Protein AF-A0A967CHJ4-F1 (afdb_monomer_lite)

Sequence (55 aa):
MSLAQTKETDVSKRLAEMKVSQSGWSAPARKEAYDRLMKMGMPQRRDEYWKYTRP

pLDDT: mean 88.25, std 6.27, range [62.53, 95.12]

Structure (mmCIF, N/CA/C/O backbone):
data_AF-A0A967CHJ4-F1
#
_entry.id   AF-A0A967CHJ4-F1
#
loop_
_atom_site.group_PDB
_atom_site.id
_atom_site.type_symbol
_atom_site.label_atom_id
_atom_site.label_alt_id
_atom_site.label_comp_id
_atom_site.label_asym_id
_atom_site.label_entity_id
_atom_site.label_seq_id
_atom_site.pdbx_PDB_ins_code
_atom_site.Cartn_x
_atom_site.Cartn_y
_atom_site.Cartn_z
_atom_site.occupancy
_atom_site.B_iso_or_equiv
_atom_site.auth_seq_id
_atom_site.auth_comp_id
_atom_site.auth_asym_id
_atom_site.auth_atom_id
_atom_site.pdbx_PDB_model_num
ATOM 1 N N . MET A 1 1 ? -3.009 -10.302 19.116 1.00 62.53 1 MET A N 1
ATOM 2 C CA . MET A 1 1 ? -2.371 -9.525 18.030 1.00 62.53 1 MET A CA 1
ATOM 3 C C . MET A 1 1 ? -2.269 -8.076 18.478 1.00 62.53 1 MET A C 1
ATOM 5 O O . MET A 1 1 ? -3.210 -7.600 19.106 1.00 62.53 1 MET A O 1
ATOM 9 N N . SER A 1 2 ? -1.150 -7.394 18.224 1.00 82.88 2 SER A N 1
ATOM 10 C CA . SER A 1 2 ? -1.056 -5.942 18.444 1.00 82.88 2 SER A CA 1
ATOM 11 C C . SER A 1 2 ? -1.863 -5.192 17.373 1.00 82.88 2 SER A C 1
ATOM 13 O O . SER A 1 2 ? -2.142 -5.748 16.313 1.00 82.88 2 SER A O 1
ATOM 15 N N . LEU A 1 3 ? -2.224 -3.926 17.618 1.00 74.75 3 LEU A N 1
ATOM 16 C CA . LEU A 1 3 ? -2.939 -3.106 16.625 1.00 74.75 3 LEU A CA 1
ATOM 17 C C . LEU A 1 3 ? -2.169 -2.990 15.299 1.00 74.75 3 LEU A C 1
ATOM 19 O O . LEU A 1 3 ? -2.785 -3.023 14.240 1.00 74.75 3 LEU A O 1
ATOM 23 N N . ALA A 1 4 ? -0.837 -2.904 15.357 1.00 76.50 4 ALA A N 1
ATOM 24 C CA . ALA A 1 4 ? 0.021 -2.893 14.172 1.00 76.50 4 ALA A CA 1
ATOM 25 C C . ALA A 1 4 ? -0.076 -4.215 13.393 1.00 76.50 4 ALA A C 1
ATOM 27 O O . ALA A 1 4 ? -0.321 -4.200 12.189 1.00 76.50 4 ALA A O 1
ATOM 28 N N . GLN A 1 5 ? -0.006 -5.351 14.097 1.00 75.25 5 GLN A N 1
ATOM 29 C CA . GLN A 1 5 ? -0.130 -6.677 13.489 1.00 75.25 5 GLN A CA 1
ATOM 30 C C . GLN A 1 5 ? -1.478 -6.851 12.773 1.00 75.25 5 GLN A C 1
ATOM 32 O O . GLN A 1 5 ? -1.519 -7.391 11.673 1.00 75.25 5 GLN A O 1
ATOM 37 N N . THR A 1 6 ? -2.575 -6.362 13.366 1.00 78.81 6 THR A N 1
ATOM 38 C CA .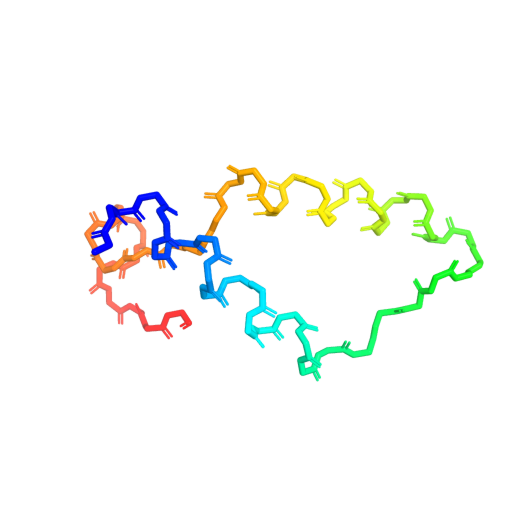 THR A 1 6 ? -3.912 -6.430 12.755 1.00 78.81 6 THR A CA 1
ATOM 39 C C . THR A 1 6 ? -3.985 -5.628 11.452 1.00 78.81 6 THR A C 1
ATOM 41 O O . THR A 1 6 ? -4.510 -6.116 10.451 1.00 78.81 6 THR A O 1
ATOM 44 N N . LYS A 1 7 ? -3.415 -4.414 11.429 1.00 80.56 7 LYS A N 1
ATO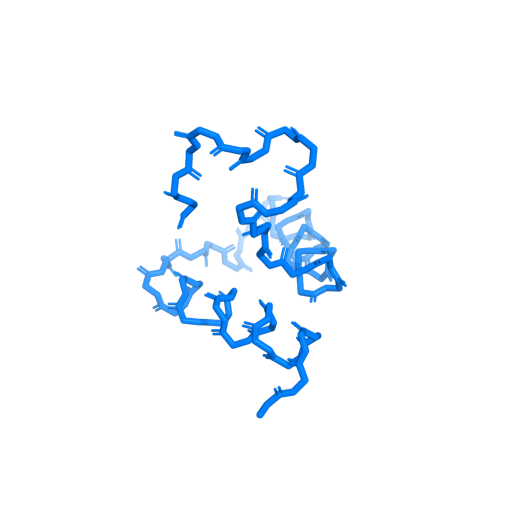M 45 C CA . LYS A 1 7 ? -3.416 -3.565 10.229 1.00 80.56 7 LYS A CA 1
ATOM 46 C C . LYS A 1 7 ? -2.651 -4.204 9.064 1.00 80.56 7 LYS A C 1
ATOM 48 O O . LYS A 1 7 ? -3.114 -4.117 7.929 1.00 80.56 7 LYS A O 1
ATOM 53 N N . GLU A 1 8 ? -1.518 -4.854 9.330 1.00 81.06 8 GLU A N 1
ATOM 54 C CA . GLU A 1 8 ? -0.729 -5.562 8.309 1.00 81.06 8 GLU A CA 1
ATOM 55 C C . GLU A 1 8 ? -1.450 -6.803 7.764 1.00 81.06 8 GLU A C 1
ATOM 57 O O . GLU A 1 8 ? -1.452 -7.048 6.550 1.00 81.06 8 GLU A O 1
ATOM 62 N N . THR A 1 9 ? -2.101 -7.577 8.642 1.00 83.44 9 THR A N 1
ATOM 63 C CA . THR A 1 9 ? -2.863 -8.765 8.229 1.00 83.44 9 THR A CA 1
ATOM 64 C C . THR A 1 9 ? -4.060 -8.399 7.356 1.00 83.44 9 THR A C 1
ATOM 66 O O . THR A 1 9 ? -4.315 -9.079 6.360 1.00 83.44 9 THR A O 1
ATOM 69 N N . ASP A 1 10 ? -4.750 -7.300 7.674 1.00 88.56 10 ASP A N 1
ATOM 70 C CA . ASP A 1 10 ? -5.904 -6.824 6.906 1.00 88.56 10 ASP A CA 1
ATOM 71 C C . ASP A 1 10 ? -5.495 -6.363 5.498 1.00 88.56 10 ASP A C 1
ATOM 73 O O . ASP A 1 10 ? -6.151 -6.718 4.513 1.00 88.56 10 ASP A O 1
ATOM 77 N N . VAL A 1 11 ? -4.373 -5.638 5.374 1.00 91.00 11 VAL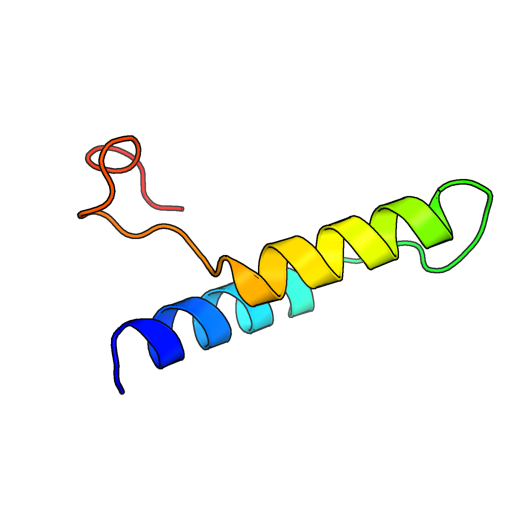 A N 1
ATOM 78 C CA . VAL A 1 11 ? -3.830 -5.228 4.064 1.00 91.00 11 VAL A CA 1
ATOM 79 C C . VAL A 1 11 ? -3.445 -6.442 3.232 1.00 91.00 11 VAL A C 1
ATOM 81 O O . VAL A 1 11 ? -3.848 -6.540 2.073 1.00 91.00 11 VAL A O 1
ATOM 84 N N . SER A 1 12 ? -2.708 -7.383 3.824 1.00 88.38 12 SER A N 1
ATOM 85 C CA . SER A 1 12 ? -2.251 -8.586 3.123 1.00 88.38 12 SER A CA 1
ATOM 86 C C . SER A 1 12 ? -3.432 -9.398 2.587 1.00 88.38 12 SER A C 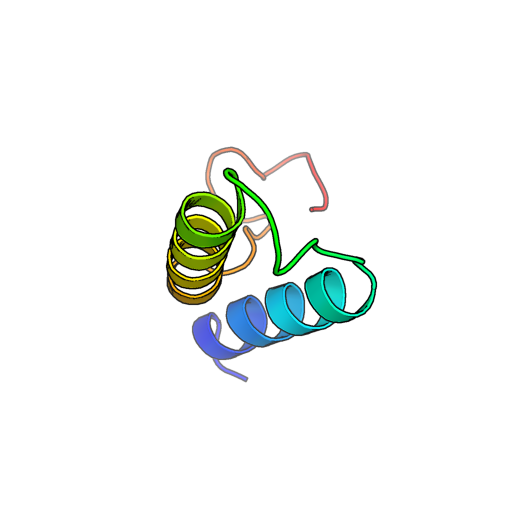1
ATOM 88 O O . SER A 1 12 ? -3.420 -9.821 1.430 1.00 88.38 12 SER A O 1
ATOM 90 N N . LYS A 1 13 ? -4.490 -9.552 3.394 1.00 91.00 13 LYS A N 1
ATOM 91 C CA . LYS A 1 13 ? -5.713 -10.258 2.998 1.00 91.00 13 LYS A CA 1
ATOM 92 C C . LYS A 1 13 ? -6.422 -9.568 1.831 1.00 91.00 13 LYS A C 1
ATOM 94 O O . LYS A 1 13 ? -6.786 -10.236 0.869 1.00 91.00 13 LYS A O 1
ATOM 99 N N . ARG A 1 14 ? -6.575 -8.241 1.880 1.00 89.56 14 ARG A N 1
ATOM 100 C CA . ARG A 1 14 ? -7.228 -7.480 0.803 1.00 89.56 14 ARG A CA 1
ATOM 101 C C . ARG A 1 14 ? -6.428 -7.518 -0.499 1.00 89.56 14 ARG A C 1
ATOM 103 O O . ARG A 1 14 ? -7.004 -7.660 -1.573 1.00 89.56 14 ARG A O 1
ATOM 110 N N . LEU A 1 15 ? -5.105 -7.390 -0.416 1.00 90.12 15 LEU A N 1
ATOM 111 C CA . LEU A 1 15 ? -4.242 -7.405 -1.597 1.00 90.12 15 LEU A CA 1
ATOM 112 C C . LEU A 1 15 ? -4.161 -8.788 -2.248 1.00 90.12 15 LEU A C 1
ATOM 114 O O . LEU A 1 15 ? -4.038 -8.855 -3.468 1.00 90.12 15 LEU A O 1
ATOM 118 N N . ALA A 1 16 ? -4.287 -9.873 -1.478 1.00 89.50 16 ALA A N 1
ATOM 119 C CA . ALA A 1 16 ? -4.329 -11.233 -2.019 1.00 89.50 16 ALA A CA 1
ATOM 120 C C . ALA A 1 16 ? -5.508 -11.461 -2.986 1.00 89.50 16 ALA A C 1
ATOM 122 O O . ALA A 1 16 ? -5.416 -12.290 -3.890 1.00 89.50 16 ALA A O 1
ATOM 123 N N . GLU A 1 17 ? -6.597 -10.704 -2.836 1.00 91.25 17 GLU A N 1
ATOM 124 C CA . GLU A 1 17 ? -7.768 -10.760 -3.719 1.00 91.25 17 GLU A CA 1
ATOM 125 C C . GLU A 1 17 ? -7.612 -9.877 -4.976 1.00 91.25 17 GLU A C 1
ATOM 127 O O . GLU A 1 17 ? -8.404 -9.976 -5.917 1.00 91.25 17 GLU A O 1
ATOM 132 N N . MET A 1 18 ? -6.584 -9.020 -5.038 1.00 88.94 18 MET A N 1
ATOM 133 C CA . MET A 1 18 ? -6.374 -8.067 -6.130 1.00 88.94 18 MET A CA 1
ATOM 134 C C . MET A 1 18 ? -5.357 -8.568 -7.162 1.00 88.94 18 MET A C 1
ATOM 136 O O . MET A 1 18 ? -4.245 -8.977 -6.840 1.00 88.94 18 MET A O 1
ATOM 140 N N . LYS A 1 19 ? -5.686 -8.422 -8.450 1.00 86.00 19 LYS A N 1
ATOM 141 C CA . LYS A 1 19 ? -4.726 -8.628 -9.546 1.00 86.00 19 LYS A CA 1
ATOM 142 C C . LYS A 1 19 ? -4.034 -7.311 -9.888 1.00 86.00 19 LYS A C 1
ATOM 144 O O . LYS A 1 19 ? -4.609 -6.452 -10.556 1.00 86.00 19 LYS A O 1
ATOM 149 N N . VAL A 1 20 ? -2.793 -7.146 -9.437 1.00 82.38 20 VAL A N 1
ATOM 150 C CA . VAL A 1 20 ? -1.975 -5.957 -9.723 1.00 82.38 20 VAL A CA 1
ATOM 151 C C . VAL A 1 20 ? -0.988 -6.267 -10.847 1.00 82.38 20 VAL A C 1
ATOM 153 O O . VAL A 1 20 ? -0.196 -7.199 -10.730 1.00 82.38 20 VAL A O 1
ATOM 156 N N . SER A 1 21 ? -1.008 -5.471 -11.925 1.00 85.12 21 SER A N 1
ATOM 157 C CA . SER A 1 21 ? -0.011 -5.585 -12.999 1.00 85.12 21 SER A CA 1
ATOM 158 C C . SER A 1 21 ? 1.390 -5.302 -12.462 1.00 85.12 21 SER A C 1
ATOM 160 O O . SER A 1 21 ? 1.630 -4.234 -11.897 1.00 85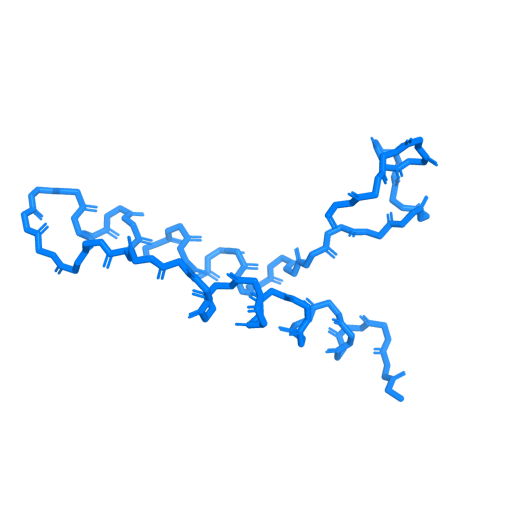.12 21 SER A O 1
ATOM 162 N N . GLN A 1 22 ? 2.303 -6.244 -12.692 1.00 87.56 22 GLN A N 1
ATOM 163 C CA . GLN A 1 22 ? 3.725 -6.133 -12.350 1.00 87.56 22 GLN A CA 1
ATOM 164 C C . GLN A 1 22 ? 4.579 -5.664 -13.541 1.00 87.56 22 GLN A C 1
ATOM 166 O O . GLN A 1 22 ? 5.800 -5.619 -13.446 1.00 87.56 22 GLN A O 1
ATOM 171 N N . SER A 1 23 ? 3.952 -5.323 -14.673 1.00 92.44 23 SER A N 1
ATOM 172 C CA . SER A 1 23 ? 4.635 -4.960 -15.918 1.00 92.44 23 SER A CA 1
ATOM 173 C C . SER A 1 23 ? 4.124 -3.650 -16.524 1.00 92.44 23 SER A C 1
ATOM 175 O O . SER A 1 23 ? 3.026 -3.173 -16.213 1.00 92.44 23 SER A O 1
ATOM 177 N N . GLY A 1 24 ? 4.921 -3.096 -17.442 1.00 94.31 24 GLY A N 1
ATOM 178 C CA . GLY A 1 24 ? 4.635 -1.851 -18.154 1.00 94.31 24 GLY A CA 1
ATOM 179 C C . GLY A 1 24 ? 5.071 -0.601 -17.387 1.00 94.31 24 GLY A C 1
ATOM 180 O O . GLY A 1 24 ? 5.637 -0.677 -16.300 1.00 94.31 24 GLY A O 1
ATOM 181 N N . TRP A 1 25 ? 4.781 0.567 -17.959 1.00 94.88 25 TRP A N 1
ATOM 182 C CA . TRP A 1 25 ? 5.239 1.865 -17.445 1.00 94.88 25 TRP A CA 1
ATOM 183 C C . TRP A 1 25 ? 4.798 2.156 -15.999 1.00 94.88 25 TRP A C 1
ATOM 185 O O . TRP A 1 25 ? 5.499 2.841 -15.265 1.00 94.88 25 TRP A O 1
ATOM 195 N N . SER A 1 26 ? 3.652 1.614 -15.570 1.00 94.88 26 SER A N 1
ATOM 196 C CA . SER A 1 26 ? 3.121 1.836 -14.217 1.00 94.88 26 SER A CA 1
ATOM 197 C C . SER A 1 26 ? 3.698 0.896 -13.150 1.00 94.88 26 SER A C 1
ATOM 199 O O . SER A 1 26 ? 3.409 1.085 -11.969 1.00 94.88 26 SER A O 1
ATOM 201 N N . ALA A 1 27 ? 4.493 -0.113 -13.527 1.00 93.56 27 ALA A N 1
ATOM 202 C CA . ALA A 1 27 ? 4.981 -1.124 -12.588 1.00 93.56 27 ALA A CA 1
ATOM 203 C C . ALA A 1 27 ? 5.825 -0.544 -11.433 1.00 93.56 27 ALA A C 1
ATOM 205 O O . ALA A 1 27 ? 5.532 -0.889 -10.285 1.00 93.56 27 ALA A O 1
ATOM 206 N N . PRO A 1 28 ? 6.786 0.379 -11.662 1.00 94.25 28 PRO A N 1
ATOM 207 C CA . PRO A 1 28 ? 7.560 0.977 -10.571 1.00 94.25 28 PRO A CA 1
ATOM 208 C C . PRO A 1 28 ? 6.671 1.756 -9.594 1.00 94.25 28 PRO A C 1
ATOM 210 O O . PRO A 1 28 ? 6.710 1.518 -8.391 1.00 94.25 28 PRO A O 1
ATOM 213 N N . ALA A 1 29 ? 5.770 2.593 -10.118 1.00 95.12 29 ALA A N 1
ATOM 214 C CA . ALA A 1 29 ? 4.851 3.385 -9.302 1.00 95.12 29 ALA A CA 1
ATOM 215 C C . ALA A 1 29 ? 3.881 2.509 -8.485 1.00 95.12 29 ALA A C 1
ATOM 217 O O . ALA A 1 29 ? 3.575 2.818 -7.331 1.00 95.12 29 ALA A O 1
ATOM 218 N N . ARG A 1 30 ? 3.406 1.390 -9.053 1.00 93.81 30 ARG A N 1
ATOM 219 C CA . ARG A 1 30 ? 2.563 0.416 -8.335 1.00 93.81 30 ARG A CA 1
ATOM 220 C C . ARG A 1 30 ? 3.334 -0.290 -7.224 1.00 93.81 30 ARG A C 1
ATOM 222 O O . ARG A 1 30 ? 2.770 -0.482 -6.148 1.00 93.81 30 ARG A O 1
ATOM 229 N N . LYS A 1 31 ? 4.603 -0.637 -7.455 1.00 92.44 31 LYS A N 1
ATOM 230 C CA . LYS A 1 31 ? 5.479 -1.222 -6.430 1.00 92.44 31 LYS A CA 1
ATOM 231 C C . LYS A 1 31 ? 5.715 -0.243 -5.276 1.00 92.44 31 LYS A C 1
ATOM 233 O O . LYS A 1 31 ? 5.521 -0.605 -4.123 1.00 92.44 31 LYS A O 1
ATOM 238 N N . GLU A 1 32 ? 6.025 1.015 -5.572 1.00 94.62 32 GLU A N 1
ATOM 239 C CA . GLU A 1 32 ? 6.195 2.048 -4.540 1.00 94.62 32 GLU A CA 1
ATOM 240 C C . GLU A 1 32 ? 4.904 2.318 -3.753 1.00 94.62 32 GLU A C 1
ATOM 242 O O . GLU A 1 32 ? 4.930 2.552 -2.542 1.00 94.62 32 GLU A O 1
ATOM 247 N N . ALA A 1 33 ? 3.748 2.290 -4.423 1.00 93.38 33 ALA A N 1
ATOM 248 C CA . ALA A 1 33 ? 2.453 2.402 -3.760 1.00 93.38 33 ALA A CA 1
ATOM 249 C C . ALA A 1 33 ? 2.180 1.205 -2.836 1.00 93.38 33 ALA A C 1
ATOM 251 O O . ALA A 1 33 ? 1.703 1.406 -1.719 1.00 93.38 33 ALA A O 1
ATOM 252 N N . TYR A 1 34 ? 2.526 -0.011 -3.270 1.00 92.44 34 TYR A N 1
ATOM 253 C CA . TYR A 1 34 ? 2.442 -1.221 -2.452 1.00 92.44 34 TYR A CA 1
ATOM 254 C C . TYR A 1 34 ? 3.296 -1.098 -1.183 1.00 92.44 34 TYR A C 1
ATOM 256 O O . TYR A 1 34 ? 2.787 -1.307 -0.083 1.00 92.44 34 TYR A O 1
ATOM 264 N N . ASP A 1 35 ? 4.554 -0.670 -1.310 1.00 92.62 35 ASP A N 1
ATOM 265 C CA . ASP A 1 35 ? 5.462 -0.539 -0.165 1.00 92.62 35 ASP A CA 1
ATOM 266 C C . ASP A 1 35 ? 4.963 0.505 0.848 1.00 92.62 35 ASP A C 1
ATOM 268 O O . ASP A 1 35 ? 5.030 0.290 2.061 1.00 92.62 35 ASP A O 1
ATOM 272 N N . ARG A 1 36 ? 4.416 1.634 0.372 1.00 94.75 36 ARG A N 1
ATOM 273 C CA . ARG A 1 36 ? 3.790 2.639 1.249 1.00 94.75 36 ARG A CA 1
ATOM 274 C C . ARG A 1 36 ? 2.536 2.101 1.935 1.00 94.75 36 ARG A C 1
ATOM 276 O O . ARG A 1 36 ? 2.346 2.366 3.119 1.00 94.75 36 ARG A O 1
ATOM 283 N N . LEU A 1 37 ? 1.703 1.346 1.221 1.00 92.50 37 LEU A N 1
ATOM 284 C CA . LEU A 1 37 ? 0.481 0.764 1.776 1.00 92.50 37 LEU A CA 1
ATOM 285 C C . LEU A 1 37 ? 0.791 -0.264 2.870 1.00 92.50 37 LEU A C 1
ATOM 287 O O . LEU A 1 37 ? 0.173 -0.210 3.929 1.00 92.50 37 LEU A O 1
ATOM 291 N N . MET A 1 38 ? 1.779 -1.139 2.656 1.00 90.31 38 MET A N 1
ATOM 292 C CA . MET A 1 38 ? 2.211 -2.112 3.669 1.00 90.31 38 MET A CA 1
ATOM 293 C C . MET A 1 38 ? 2.746 -1.427 4.930 1.00 90.31 38 MET A C 1
ATOM 295 O O . MET A 1 38 ? 2.440 -1.863 6.033 1.00 90.31 38 MET A O 1
ATOM 299 N N . LYS A 1 39 ? 3.486 -0.318 4.782 1.00 90.75 39 LYS A N 1
ATOM 300 C CA . LYS A 1 39 ? 3.978 0.476 5.922 1.00 90.75 39 LYS A CA 1
ATOM 301 C C . LYS A 1 39 ? 2.863 1.201 6.683 1.00 90.75 39 LYS A C 1
ATOM 303 O O . LYS A 1 39 ? 2.968 1.357 7.894 1.00 90.75 39 LYS A O 1
ATOM 308 N N . MET A 1 40 ? 1.834 1.690 5.987 1.00 90.00 40 MET A N 1
ATOM 309 C CA . MET A 1 40 ? 0.728 2.432 6.611 1.00 90.00 40 MET A CA 1
ATOM 310 C C . MET A 1 40 ? -0.330 1.512 7.238 1.00 90.00 40 MET A C 1
ATOM 312 O O . MET A 1 40 ? -0.909 1.858 8.270 1.00 90.00 40 MET A O 1
ATOM 316 N N . GLY A 1 41 ? -0.575 0.345 6.637 1.00 91.38 41 GLY A N 1
ATOM 317 C CA . GLY A 1 41 ? -1.602 -0.589 7.085 1.00 91.38 41 GLY A CA 1
ATOM 318 C C . GLY A 1 41 ? -3.033 -0.144 6.746 1.00 91.38 41 GLY A C 1
ATOM 319 O O . GLY A 1 41 ? -3.262 0.927 6.178 1.00 91.38 41 GLY A O 1
ATOM 320 N N . MET A 1 42 ? -4.020 -0.977 7.096 1.00 90.56 42 MET A N 1
ATOM 321 C CA . MET A 1 42 ? -5.431 -0.665 6.853 1.00 90.56 42 MET A CA 1
ATOM 322 C C . MET A 1 42 ? -5.949 0.303 7.928 1.00 90.56 42 MET A C 1
ATOM 324 O O . MET A 1 42 ? -5.667 0.105 9.119 1.00 90.56 42 MET A O 1
ATOM 328 N N . PRO A 1 43 ? -6.720 1.337 7.557 1.00 91.19 43 PRO A N 1
ATOM 329 C CA . PRO A 1 43 ? -7.375 2.181 8.538 1.00 91.19 43 PRO A CA 1
ATOM 330 C C . PRO A 1 43 ? -8.401 1.392 9.353 1.00 91.19 43 PRO A C 1
ATOM 332 O O . PRO A 1 43 ? -8.961 0.394 8.907 1.00 91.19 43 PRO A O 1
ATOM 335 N N . GLN A 1 44 ? -8.644 1.852 10.570 1.00 87.06 44 GLN A N 1
ATOM 336 C CA . GLN A 1 44 ? -9.560 1.248 11.527 1.00 87.06 44 GLN A CA 1
ATOM 337 C C . GLN A 1 44 ? -10.609 2.272 11.953 1.00 87.06 44 GLN A C 1
ATOM 339 O O . GLN A 1 44 ? -10.423 3.477 11.830 1.00 87.06 44 GLN A O 1
ATOM 344 N N . ARG A 1 45 ? -11.709 1.803 12.546 1.00 87.44 45 ARG A N 1
ATOM 345 C CA . ARG A 1 45 ? -12.846 2.654 12.943 1.00 87.44 45 ARG A CA 1
ATOM 346 C C . ARG A 1 45 ? -12.483 3.811 13.894 1.00 87.44 45 ARG A C 1
ATOM 348 O O . ARG A 1 45 ? -13.235 4.773 14.004 1.00 87.44 45 ARG A O 1
ATOM 355 N N . ARG A 1 46 ? -11.380 3.692 14.640 1.00 87.19 46 ARG A N 1
ATOM 356 C CA . ARG A 1 46 ? -10.899 4.744 15.554 1.00 87.19 46 ARG A CA 1
ATOM 357 C C . ARG A 1 46 ? -10.036 5.801 14.862 1.00 87.19 46 ARG A C 1
ATOM 359 O O . ARG A 1 46 ? -9.749 6.809 15.496 1.00 87.19 46 ARG A O 1
ATOM 366 N N . ASP A 1 47 ? -9.647 5.584 13.609 1.00 89.38 47 ASP A N 1
ATOM 367 C CA . ASP A 1 47 ? -8.924 6.580 12.826 1.00 89.38 47 ASP A CA 1
ATOM 368 C C . ASP A 1 47 ? -9.890 7.719 12.432 1.00 89.38 47 ASP A C 1
ATOM 370 O O . ASP A 1 47 ? -11.059 7.476 12.116 1.00 89.38 47 ASP A O 1
ATOM 374 N N . GLU A 1 48 ? -9.405 8.965 12.471 1.00 92.81 48 GLU A N 1
ATOM 375 C CA . GLU A 1 48 ? -10.207 10.205 12.428 1.00 92.81 48 GLU A CA 1
ATOM 376 C C . GLU A 1 48 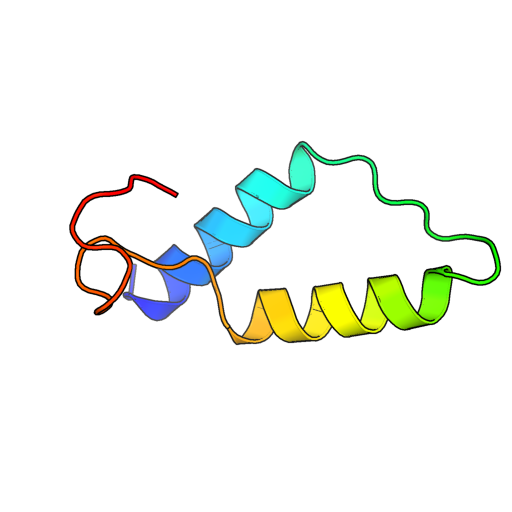? -11.234 10.241 11.283 1.00 92.81 48 GLU A C 1
ATOM 378 O O . GLU A 1 48 ? -12.418 10.498 11.506 1.00 92.81 48 GLU A O 1
ATOM 383 N N . TYR A 1 49 ? -10.806 9.885 10.070 1.00 91.31 49 TYR A N 1
ATOM 384 C CA . TYR A 1 49 ? -11.649 9.913 8.869 1.00 91.31 49 TYR A CA 1
ATOM 385 C C . TYR A 1 49 ? -12.451 8.624 8.625 1.00 91.31 49 TYR A C 1
ATOM 387 O O . TYR A 1 49 ? -13.225 8.550 7.672 1.00 91.31 49 TYR A O 1
ATOM 395 N N . TRP A 1 50 ? -12.304 7.607 9.481 1.00 90.88 50 TRP A N 1
ATOM 396 C CA . TRP A 1 50 ? -12.860 6.260 9.273 1.00 90.88 50 TRP A CA 1
ATOM 397 C C . TRP A 1 50 ? -13.930 5.867 10.294 1.00 90.88 50 TRP A C 1
ATOM 399 O O . TRP A 1 50 ? -14.366 4.717 10.344 1.00 90.88 50 TRP A O 1
ATOM 409 N N . LYS A 1 51 ? -14.426 6.826 11.082 1.00 90.12 51 LYS A N 1
ATOM 410 C CA . LYS A 1 51 ? -15.452 6.581 12.108 1.00 90.12 51 LYS A CA 1
ATOM 411 C C . LYS A 1 51 ? -16.740 5.948 11.562 1.00 90.12 51 LYS A C 1
ATOM 413 O O . LYS A 1 51 ? -17.367 5.151 12.265 1.00 90.12 51 LYS A O 1
ATOM 418 N N . TYR A 1 52 ? -17.137 6.307 10.338 1.00 91.88 52 TYR A N 1
ATOM 419 C CA . TYR A 1 52 ? -18.427 5.934 9.739 1.00 91.88 52 TYR A CA 1
ATOM 420 C C . TYR A 1 52 ? -18.328 4.928 8.583 1.00 91.88 52 TYR A C 1
ATOM 422 O O . TYR A 1 52 ? -19.357 4.438 8.123 1.00 91.88 52 TYR A O 1
ATOM 430 N N . THR A 1 53 ? -17.118 4.569 8.157 1.00 88.31 53 THR A N 1
ATOM 431 C CA . THR A 1 53 ? -16.884 3.664 7.022 1.00 88.31 53 THR A CA 1
ATOM 432 C C . THR A 1 53 ? -16.197 2.394 7.511 1.00 88.31 53 THR A C 1
ATOM 434 O O . THR A 1 53 ? -15.361 2.450 8.410 1.00 88.31 53 THR A O 1
ATOM 437 N N . ARG A 1 54 ? -16.558 1.236 6.943 1.00 83.44 54 ARG A N 1
ATOM 438 C CA . ARG A 1 54 ? -15.880 -0.044 7.200 1.00 83.44 54 ARG A CA 1
ATOM 439 C C . ARG A 1 54 ? -14.968 -0.359 6.008 1.00 83.44 54 ARG A C 1
ATOM 441 O O . ARG A 1 54 ? -15.514 -0.743 4.975 1.00 83.44 54 ARG A O 1
ATOM 448 N N . PRO A 1 55 ? -13.655 -0.091 6.128 1.00 78.69 55 PRO A N 1
ATOM 449 C CA . PRO A 1 55 ? -12.696 -0.256 5.044 1.00 78.69 55 PRO A CA 1
ATOM 450 C C . PRO A 1 55 ? -12.649 -1.673 4.485 1.00 78.69 55 PRO A C 1
ATOM 452 O O . PRO A 1 55 ? -12.668 -2.639 5.277 1.00 78.69 55 PRO A O 1
#

Secondary structure (DSSP, 8-state):
--HHHHHHHHHHHHHHT-----SSTTHHHHHHHHHHHHHH----TTSGGGSS---

Radius of gyration: 13.02 Å; chains: 1; bounding box: 26×21×37 Å

Foldseek 3Di:
DDPLVVQLVVLVVVCVPDDDDCDDPCNVVVVVVSVVDNVVGDDDCPPPVNVPPDD